Protein AF-S6GKX0-F1 (afdb_monomer_lite)

Structure (mmCIF, N/CA/C/O backbone):
data_AF-S6GKX0-F1
#
_entry.id   AF-S6GKX0-F1
#
loop_
_atom_site.group_PDB
_atom_site.id
_atom_site.type_symbol
_atom_site.label_atom_id
_atom_site.label_alt_id
_atom_site.label_comp_id
_atom_site.label_asym_id
_atom_site.label_entity_id
_atom_site.label_seq_id
_atom_site.pdbx_PDB_ins_code
_atom_site.Cartn_x
_atom_site.Cartn_y
_atom_site.Cartn_z
_atom_site.occupancy
_atom_site.B_iso_or_equiv
_atom_site.auth_seq_id
_atom_site.auth_comp_id
_atom_site.auth_asym_id
_atom_site.auth_atom_id
_atom_site.pdbx_PDB_model_num
ATOM 1 N N . MET A 1 1 ? 4.866 -15.092 -22.107 1.00 34.59 1 MET A N 1
ATOM 2 C CA . MET A 1 1 ? 4.422 -14.490 -20.835 1.00 34.59 1 MET A CA 1
ATOM 3 C C . MET A 1 1 ? 5.666 -14.000 -20.126 1.00 34.59 1 MET A C 1
ATOM 5 O O . MET A 1 1 ? 6.443 -14.827 -19.669 1.00 34.59 1 MET A O 1
ATOM 9 N N . SER A 1 2 ? 5.938 -12.699 -20.169 1.00 40.69 2 SER A N 1
ATOM 10 C CA . SER A 1 2 ? 7.129 -12.104 -19.561 1.00 40.69 2 SER A CA 1
ATOM 11 C C . SER A 1 2 ? 7.085 -12.364 -18.059 1.00 40.69 2 SER A C 1
ATOM 13 O O . SER A 1 2 ? 6.278 -11.770 -17.353 1.00 40.69 2 SER A O 1
ATOM 15 N N . THR A 1 3 ? 7.911 -13.283 -17.566 1.00 48.28 3 THR A N 1
ATOM 16 C CA . THR A 1 3 ? 8.128 -13.491 -16.134 1.00 48.28 3 THR A CA 1
ATOM 17 C C . THR A 1 3 ? 8.933 -12.305 -15.615 1.00 48.28 3 THR A C 1
ATOM 19 O O . THR A 1 3 ? 10.137 -12.408 -15.386 1.00 48.28 3 THR A O 1
ATOM 22 N N . GLN A 1 4 ? 8.303 -11.134 -15.518 1.00 59.56 4 GLN A N 1
ATOM 23 C CA . GLN A 1 4 ? 8.866 -10.027 -14.762 1.00 59.56 4 GLN A CA 1
ATOM 24 C C . GLN A 1 4 ? 8.882 -10.482 -13.307 1.00 59.56 4 GLN A C 1
ATOM 26 O O . GLN A 1 4 ? 7.863 -10.469 -12.621 1.00 59.56 4 GLN A O 1
ATOM 31 N N . SER A 1 5 ? 10.038 -10.974 -12.867 1.00 72.75 5 SER A N 1
ATOM 32 C CA . SER A 1 5 ? 10.291 -11.259 -11.463 1.00 72.75 5 SER A CA 1
ATOM 33 C C . SER A 1 5 ? 10.208 -9.937 -10.716 1.00 72.75 5 SER A C 1
ATOM 35 O O . SER A 1 5 ? 11.170 -9.170 -10.677 1.00 72.75 5 SER A O 1
ATOM 37 N N . TYR A 1 6 ? 9.028 -9.643 -10.173 1.00 81.56 6 TYR A N 1
ATOM 38 C CA . TYR A 1 6 ? 8.851 -8.527 -9.264 1.00 81.56 6 TYR A CA 1
ATOM 39 C C . TYR A 1 6 ? 9.826 -8.659 -8.093 1.00 81.56 6 TYR A C 1
ATOM 41 O O . TYR A 1 6 ? 10.239 -9.764 -7.727 1.00 81.56 6 TYR A O 1
ATOM 49 N N . ASN A 1 7 ? 10.196 -7.528 -7.496 1.00 88.75 7 ASN A N 1
ATOM 50 C CA . ASN A 1 7 ? 11.111 -7.537 -6.367 1.00 88.75 7 ASN A CA 1
ATOM 51 C C . ASN A 1 7 ? 10.559 -8.457 -5.254 1.00 88.75 7 ASN A C 1
ATOM 53 O O . ASN A 1 7 ? 9.389 -8.312 -4.887 1.00 88.75 7 ASN A O 1
ATOM 57 N N . PRO A 1 8 ? 11.363 -9.374 -4.685 1.00 89.19 8 PRO A N 1
ATOM 58 C CA . PRO A 1 8 ? 10.899 -10.279 -3.635 1.00 89.19 8 PRO A CA 1
ATOM 59 C C . PRO A 1 8 ? 10.232 -9.553 -2.462 1.00 89.19 8 PRO A C 1
ATOM 61 O O . PRO A 1 8 ? 9.201 -10.008 -1.975 1.00 89.19 8 PRO A O 1
ATOM 64 N N . LYS A 1 9 ? 10.749 -8.377 -2.076 1.00 88.88 9 LYS A N 1
ATOM 65 C CA . LYS A 1 9 ? 10.185 -7.549 -1.000 1.00 88.88 9 LYS A CA 1
ATOM 66 C C . LYS A 1 9 ? 8.811 -6.987 -1.343 1.00 88.88 9 LYS A C 1
ATOM 68 O O . LYS A 1 9 ? 7.983 -6.845 -0.450 1.00 88.88 9 LYS A O 1
ATOM 73 N N . PHE A 1 10 ? 8.575 -6.674 -2.616 1.00 90.44 10 PHE A N 1
ATOM 74 C CA . PHE A 1 10 ? 7.263 -6.253 -3.098 1.00 90.44 10 PHE A CA 1
ATOM 75 C C . PHE A 1 10 ? 6.281 -7.424 -3.085 1.00 90.44 10 PHE A C 1
ATOM 77 O O . PHE A 1 10 ? 5.173 -7.292 -2.577 1.00 90.44 10 PHE A O 1
ATOM 84 N N . VAL A 1 11 ? 6.695 -8.588 -3.594 1.00 89.75 11 VAL A N 1
ATOM 85 C CA . VAL A 1 11 ? 5.854 -9.796 -3.624 1.00 89.75 11 VAL A CA 1
ATOM 86 C C . VAL A 1 11 ? 5.450 -10.215 -2.212 1.00 89.75 11 VAL A C 1
ATOM 88 O O . VAL A 1 11 ? 4.300 -10.582 -1.979 1.00 89.75 11 VAL A O 1
ATOM 91 N N . GLU A 1 12 ? 6.383 -10.158 -1.267 1.00 91.06 12 GLU A N 1
ATOM 92 C CA . GLU A 1 12 ? 6.139 -10.475 0.137 1.00 91.06 12 GLU A CA 1
ATOM 93 C C . GLU A 1 12 ? 5.167 -9.483 0.784 1.00 91.06 12 GLU A C 1
ATOM 95 O O . GLU A 1 12 ? 4.154 -9.906 1.342 1.00 91.06 12 GLU A O 1
ATOM 100 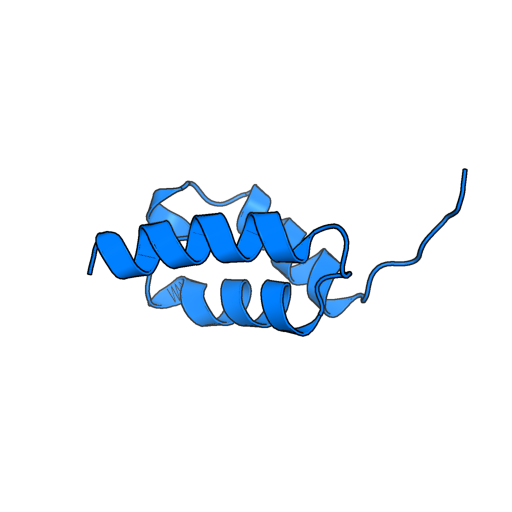N N . ALA A 1 13 ? 5.401 -8.177 0.618 1.00 91.00 13 ALA A N 1
ATOM 101 C CA . ALA A 1 13 ? 4.496 -7.149 1.120 1.00 91.00 13 AL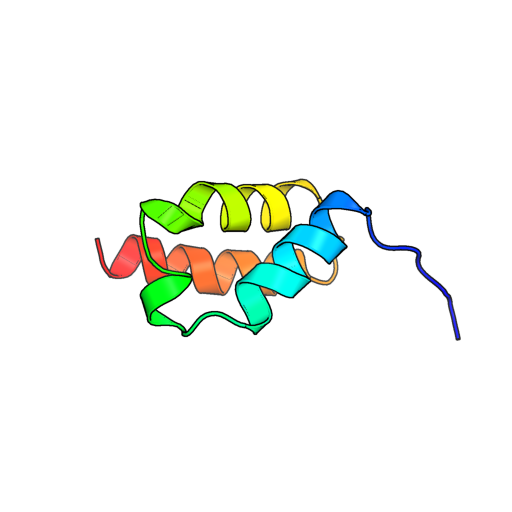A A CA 1
ATOM 102 C C . ALA A 1 13 ? 3.085 -7.300 0.527 1.00 91.00 13 ALA A C 1
ATOM 104 O O . ALA A 1 13 ? 2.101 -7.322 1.260 1.00 91.00 13 ALA A O 1
ATOM 105 N N . MET A 1 14 ? 2.967 -7.523 -0.785 1.00 88.56 14 MET A N 1
ATOM 106 C CA . MET A 1 14 ? 1.679 -7.741 -1.449 1.00 88.56 14 MET A CA 1
ATOM 107 C C . MET A 1 14 ? 0.972 -9.015 -0.980 1.00 88.56 14 MET A C 1
ATOM 109 O O . MET A 1 14 ? -0.250 -9.009 -0.845 1.00 88.56 14 MET A O 1
ATOM 113 N N . LYS A 1 15 ? 1.693 -10.105 -0.689 1.00 90.25 15 LYS A N 1
ATOM 114 C CA . LYS A 1 15 ? 1.098 -11.323 -0.104 1.00 90.25 15 LYS A CA 1
ATOM 115 C C . LYS A 1 15 ? 0.480 -11.077 1.269 1.00 90.25 15 LYS A C 1
ATOM 117 O O . LYS A 1 15 ? -0.466 -11.774 1.627 1.00 90.25 15 LYS A O 1
ATOM 122 N N . ILE A 1 16 ? 1.033 -10.142 2.035 1.00 90.19 16 ILE A N 1
ATOM 123 C CA . ILE A 1 16 ? 0.497 -9.762 3.340 1.00 90.19 16 ILE A CA 1
ATOM 124 C C . ILE A 1 16 ? -0.691 -8.815 3.145 1.00 90.19 16 ILE A C 1
ATOM 126 O O . ILE A 1 16 ? -1.790 -9.120 3.597 1.00 90.19 16 ILE A O 1
ATOM 130 N N . LEU A 1 17 ? -0.513 -7.748 2.360 1.00 85.88 17 LEU A N 1
ATOM 131 C CA . LEU A 1 17 ? -1.555 -6.755 2.082 1.00 85.88 17 LEU A CA 1
ATOM 132 C C . LEU A 1 17 ? -2.807 -7.384 1.456 1.00 85.88 17 LEU A C 1
ATOM 134 O O . LEU A 1 17 ? -3.918 -7.057 1.847 1.00 85.88 17 LEU A O 1
ATOM 138 N N . THR A 1 18 ? -2.667 -8.329 0.524 1.00 86.06 18 THR A N 1
ATOM 139 C CA . THR A 1 18 ? -3.821 -9.005 -0.111 1.00 86.06 18 THR A CA 1
ATOM 140 C C . THR A 1 18 ? -4.650 -9.852 0.851 1.00 86.06 18 THR A C 1
ATOM 142 O O . THR A 1 18 ? -5.816 -10.108 0.561 1.00 86.06 18 THR A O 1
ATOM 145 N N . LYS A 1 19 ? -4.080 -10.269 1.986 1.00 88.94 19 LYS A N 1
ATOM 146 C CA . LYS A 1 19 ? -4.801 -10.988 3.046 1.00 88.94 19 LYS A CA 1
ATOM 147 C C . LYS A 1 19 ? -5.478 -10.054 4.048 1.00 88.94 19 LYS A C 1
ATOM 149 O O . LYS A 1 19 ? -6.318 -10.523 4.805 1.00 88.94 19 LYS A O 1
ATOM 154 N N . MET A 1 20 ? -5.113 -8.774 4.039 1.00 86.12 20 MET A N 1
ATOM 155 C CA . MET A 1 20 ? -5.659 -7.739 4.913 1.00 86.12 20 MET A CA 1
ATOM 156 C C . MET A 1 20 ? -6.897 -7.087 4.292 1.00 86.12 20 MET A C 1
ATOM 158 O O . MET A 1 20 ? -6.990 -6.945 3.062 1.00 86.12 20 MET A O 1
ATOM 162 N N . SER A 1 21 ? -7.827 -6.660 5.142 1.00 86.88 21 SER A N 1
ATOM 163 C CA . SER A 1 21 ? -8.963 -5.814 4.768 1.00 86.88 21 SER A CA 1
ATOM 164 C C . SER A 1 21 ? -8.503 -4.403 4.363 1.00 86.88 21 SER A C 1
ATOM 166 O O . SER A 1 21 ? -7.345 -4.033 4.562 1.00 86.88 21 SER A O 1
ATOM 168 N N . GLU A 1 22 ? -9.382 -3.605 3.746 1.00 81.00 22 GLU A N 1
ATOM 169 C CA . GLU A 1 22 ? -9.042 -2.217 3.387 1.00 81.00 22 GLU A CA 1
ATOM 170 C C . GLU A 1 22 ? -8.683 -1.401 4.639 1.00 81.00 22 GLU A C 1
ATOM 172 O O . GLU A 1 22 ? -7.655 -0.738 4.633 1.00 81.00 22 GLU A O 1
ATOM 177 N N . GLU A 1 23 ? -9.428 -1.552 5.736 1.00 82.75 23 GLU A N 1
ATOM 178 C CA . GLU A 1 23 ? -9.136 -0.901 7.023 1.00 82.75 23 GLU A CA 1
ATOM 179 C C . GLU A 1 23 ? -7.788 -1.340 7.611 1.00 82.75 23 GLU A C 1
ATOM 181 O O . GLU A 1 23 ? -7.011 -0.511 8.070 1.00 82.75 23 GLU A O 1
ATOM 186 N N . GLU A 1 24 ? -7.463 -2.633 7.545 1.00 86.00 24 GLU A N 1
ATOM 187 C CA . GLU A 1 24 ? -6.183 -3.144 8.044 1.00 86.00 24 GLU A CA 1
ATOM 188 C C . GLU A 1 24 ? -5.001 -2.648 7.208 1.00 86.00 24 GLU A C 1
ATOM 190 O O . GLU A 1 24 ? -3.951 -2.336 7.760 1.00 86.00 24 GLU A O 1
ATOM 195 N N . ARG A 1 25 ? -5.137 -2.558 5.878 1.00 82.19 25 ARG A N 1
ATOM 196 C CA . ARG A 1 25 ? -4.085 -1.978 5.020 1.00 82.19 25 ARG A CA 1
ATOM 197 C C . ARG A 1 25 ? -3.909 -0.487 5.273 1.00 82.19 25 ARG A C 1
ATOM 199 O O . ARG A 1 25 ? -2.810 0.029 5.090 1.00 82.19 25 ARG A O 1
ATOM 206 N N . LEU A 1 26 ? -4.998 0.178 5.641 1.00 79.50 26 LEU A N 1
ATOM 207 C CA . LEU A 1 26 ? -5.075 1.591 5.964 1.00 79.50 26 LEU A CA 1
ATOM 208 C C . LEU A 1 26 ? -4.908 1.819 7.479 1.00 79.50 26 LEU A C 1
ATOM 210 O O . LEU A 1 26 ? -5.595 2.662 8.045 1.00 79.50 26 LEU A O 1
ATOM 214 N N . SER A 1 27 ? -3.997 1.090 8.135 1.00 84.44 27 SER A N 1
ATOM 215 C CA . SER A 1 27 ? -3.652 1.286 9.549 1.00 84.44 27 SER A CA 1
ATOM 216 C C . SER A 1 27 ? -2.187 1.696 9.729 1.00 84.44 27 SER A C 1
ATOM 218 O O . SER A 1 27 ? -1.317 1.304 8.945 1.00 84.44 27 SER A O 1
ATOM 220 N N . GLU A 1 28 ? -1.885 2.443 10.797 1.00 83.50 28 GLU A N 1
ATOM 221 C CA . GLU A 1 28 ? -0.499 2.800 11.143 1.00 83.50 28 GLU A CA 1
ATOM 222 C C . GLU A 1 28 ? 0.385 1.566 11.357 1.00 83.50 28 GLU A C 1
ATOM 224 O O . GLU A 1 28 ? 1.549 1.561 10.953 1.00 83.50 28 GLU A O 1
AT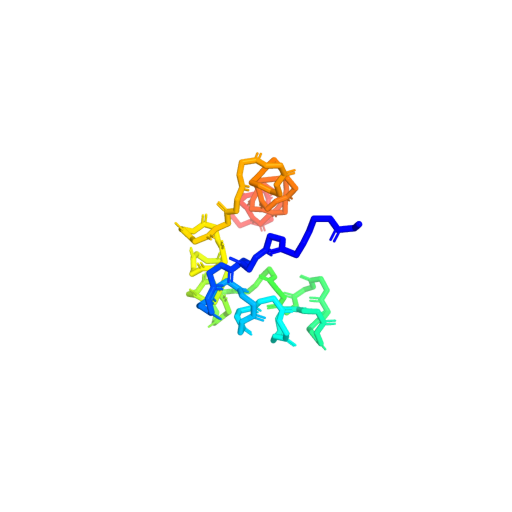OM 229 N N . GLU A 1 29 ? -0.176 0.497 11.926 1.00 85.88 29 GLU A N 1
ATOM 230 C CA . GLU A 1 29 ? 0.543 -0.751 12.202 1.00 85.88 29 GLU A CA 1
ATOM 231 C C . GLU A 1 29 ? 1.036 -1.434 10.917 1.00 85.88 29 GLU A C 1
ATOM 233 O O . GLU A 1 29 ? 2.134 -1.992 10.886 1.00 85.88 29 GLU A O 1
ATOM 238 N N . ASN A 1 30 ? 0.264 -1.341 9.828 1.00 87.50 30 ASN A N 1
ATOM 239 C CA . ASN A 1 30 ? 0.595 -1.956 8.540 1.00 87.50 30 ASN A CA 1
ATOM 240 C C . ASN A 1 30 ? 1.197 -0.974 7.527 1.00 87.50 30 ASN A C 1
ATOM 242 O O . ASN A 1 30 ? 1.620 -1.386 6.440 1.00 87.50 30 ASN A O 1
ATOM 246 N N . LYS A 1 31 ? 1.325 0.307 7.892 1.00 85.31 31 LYS A N 1
ATOM 247 C CA . LYS A 1 31 ? 1.941 1.352 7.065 1.00 85.31 31 LYS A CA 1
ATOM 248 C C . LYS A 1 31 ? 3.337 0.963 6.588 1.00 85.31 31 LYS A C 1
ATOM 250 O O . LYS A 1 31 ? 3.660 1.168 5.422 1.00 85.31 31 LYS A O 1
ATOM 255 N N . ALA A 1 32 ? 4.140 0.326 7.441 1.00 89.06 32 ALA A N 1
ATOM 256 C CA . ALA A 1 32 ? 5.483 -0.132 7.079 1.00 89.06 32 ALA A CA 1
ATOM 257 C C . ALA A 1 32 ? 5.473 -1.169 5.936 1.00 89.06 32 ALA A C 1
ATOM 259 O O . ALA A 1 32 ? 6.315 -1.120 5.037 1.00 89.06 32 ALA A O 1
ATOM 260 N N . ILE A 1 33 ? 4.493 -2.078 5.926 1.00 89.44 33 ILE A N 1
ATOM 261 C CA . ILE A 1 33 ? 4.317 -3.086 4.868 1.00 89.44 33 ILE A CA 1
ATOM 262 C C . ILE A 1 33 ? 3.867 -2.402 3.575 1.00 89.44 33 ILE A C 1
ATOM 264 O O . ILE A 1 33 ? 4.343 -2.735 2.487 1.00 89.44 33 ILE A O 1
ATOM 268 N N . PHE A 1 34 ? 2.986 -1.410 3.692 1.00 88.44 34 PHE A N 1
ATOM 269 C CA . PHE A 1 34 ? 2.516 -0.624 2.559 1.00 88.44 34 PHE A CA 1
ATOM 270 C C . PHE A 1 34 ? 3.637 0.213 1.924 1.00 88.44 34 PHE A C 1
ATOM 272 O O . PHE A 1 34 ? 3.809 0.210 0.704 1.00 88.44 34 PHE A O 1
ATOM 279 N N . GLU A 1 35 ? 4.465 0.866 2.738 1.00 88.38 35 GLU A N 1
ATOM 280 C CA . GLU A 1 35 ? 5.649 1.596 2.283 1.00 88.38 35 GLU A CA 1
ATOM 281 C C . GLU A 1 35 ? 6.677 0.662 1.643 1.00 88.38 35 GLU A C 1
ATOM 283 O O . GLU A 1 35 ? 7.250 0.993 0.604 1.00 88.38 35 GLU A O 1
ATOM 288 N N . GLN A 1 36 ? 6.873 -0.537 2.196 1.00 91.00 36 GLN A N 1
ATOM 289 C CA . GLN A 1 36 ? 7.699 -1.561 1.566 1.00 91.00 36 GLN A CA 1
ATOM 290 C C . GLN A 1 36 ? 7.146 -1.950 0.189 1.00 91.00 36 GLN A C 1
ATOM 292 O O . GLN A 1 36 ? 7.911 -1.997 -0.776 1.00 91.00 36 GLN A O 1
ATOM 297 N N . ALA A 1 37 ? 5.837 -2.172 0.055 1.00 90.56 37 ALA A N 1
ATOM 298 C CA . ALA A 1 37 ? 5.2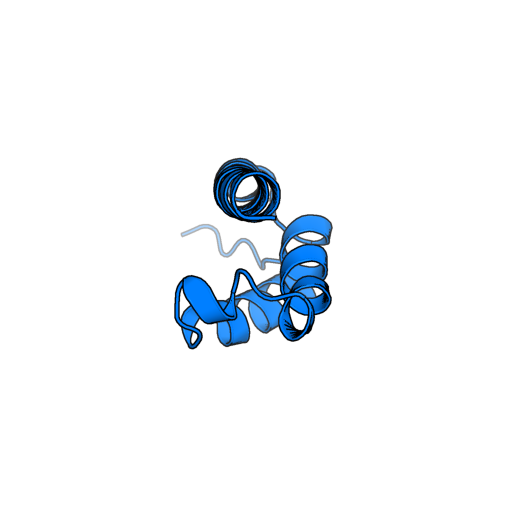29 -2.421 -1.247 1.00 90.56 37 ALA A CA 1
ATOM 299 C C . ALA A 1 37 ? 5.482 -1.246 -2.205 1.00 90.56 37 ALA A C 1
ATOM 301 O O . ALA A 1 37 ? 5.948 -1.473 -3.313 1.00 90.56 37 ALA A O 1
ATOM 302 N N . MET A 1 38 ? 5.280 0.004 -1.781 1.00 89.25 38 MET A N 1
ATOM 303 C CA . MET A 1 38 ? 5.518 1.183 -2.625 1.00 89.25 38 MET A CA 1
ATOM 304 C C . MET A 1 38 ? 6.974 1.326 -3.076 1.00 89.25 38 MET A C 1
ATOM 306 O O . MET A 1 38 ? 7.226 1.567 -4.255 1.00 89.25 38 MET A O 1
ATOM 310 N N . ASN A 1 39 ? 7.929 1.146 -2.165 1.00 91.12 39 ASN A N 1
ATOM 311 C CA . ASN A 1 39 ? 9.355 1.336 -2.437 1.00 91.12 39 ASN A CA 1
ATOM 312 C C . ASN A 1 39 ? 9.905 0.338 -3.459 1.00 91.12 39 ASN A C 1
ATOM 314 O O . ASN A 1 39 ? 10.839 0.648 -4.196 1.00 91.12 39 ASN A O 1
ATOM 318 N N . TYR A 1 40 ? 9.340 -0.869 -3.492 1.00 90.88 40 TYR A N 1
ATOM 319 C CA . TYR A 1 40 ? 9.777 -1.942 -4.381 1.00 90.88 40 TYR A CA 1
ATOM 320 C C . TYR A 1 40 ? 8.775 -2.232 -5.506 1.00 90.88 40 TYR A C 1
ATOM 322 O O . TYR A 1 40 ? 8.991 -3.165 -6.286 1.00 90.88 40 TYR A O 1
ATOM 330 N N . ALA A 1 41 ? 7.694 -1.451 -5.597 1.00 89.56 41 ALA A N 1
ATOM 331 C CA . ALA A 1 41 ? 6.675 -1.623 -6.615 1.00 89.56 41 ALA A CA 1
ATOM 332 C C . ALA A 1 41 ? 7.205 -1.234 -7.998 1.00 89.56 41 ALA A C 1
ATOM 334 O O . ALA A 1 41 ? 7.862 -0.199 -8.162 1.00 89.56 41 ALA A O 1
ATOM 335 N N . PRO A 1 42 ? 6.877 -2.032 -9.020 1.00 88.50 42 PRO A N 1
ATOM 336 C CA . PRO A 1 42 ? 7.181 -1.692 -10.398 1.00 88.50 42 PRO A CA 1
ATOM 337 C C . PRO A 1 42 ? 6.303 -0.517 -10.873 1.00 88.50 42 PRO A C 1
ATOM 339 O O . PRO A 1 42 ? 5.244 -0.230 -10.303 1.00 88.50 42 PRO A O 1
ATOM 342 N N . LEU A 1 43 ? 6.764 0.193 -11.907 1.00 87.81 43 LEU A N 1
ATOM 343 C CA . LEU A 1 43 ? 6.161 1.450 -12.382 1.00 87.81 43 LEU A CA 1
ATOM 344 C C . LEU A 1 43 ? 4.689 1.311 -12.807 1.00 87.81 43 LEU A C 1
ATOM 346 O O . LEU A 1 43 ? 3.926 2.264 -12.703 1.00 87.81 43 LEU A O 1
ATOM 350 N N . ASP A 1 44 ? 4.286 0.128 -13.258 1.00 86.81 44 ASP A N 1
ATOM 351 C CA . ASP A 1 44 ? 2.917 -0.234 -13.633 1.00 86.81 44 ASP A CA 1
ATOM 352 C C . ASP A 1 44 ? 1.973 -0.391 -12.426 1.00 86.81 44 ASP A C 1
ATOM 354 O O . ASP A 1 44 ? 0.765 -0.193 -12.564 1.00 86.81 44 ASP A O 1
ATOM 358 N N . ILE A 1 45 ? 2.503 -0.695 -11.235 1.00 85.69 45 ILE A N 1
ATOM 359 C CA . ILE A 1 45 ? 1.712 -0.924 -10.013 1.00 85.69 45 ILE A CA 1
ATOM 360 C C . ILE A 1 45 ? 1.740 0.284 -9.064 1.00 85.69 45 ILE A C 1
ATOM 362 O O . ILE A 1 45 ? 0.767 0.517 -8.343 1.00 85.69 45 ILE A O 1
ATOM 366 N N . GLN A 1 46 ? 2.801 1.099 -9.084 1.00 85.00 46 GLN A N 1
ATOM 367 C CA . GLN A 1 46 ? 2.917 2.293 -8.231 1.00 85.00 46 GLN A CA 1
ATOM 368 C C . GLN A 1 46 ? 1.673 3.206 -8.229 1.00 85.00 46 GLN A C 1
ATOM 370 O O . GLN A 1 46 ? 1.264 3.607 -7.136 1.00 85.00 46 GLN A O 1
ATOM 375 N N . PRO A 1 47 ? 1.002 3.496 -9.367 1.00 88.62 47 PRO A N 1
ATOM 376 C CA . PRO A 1 47 ? -0.203 4.329 -9.364 1.00 88.62 47 PRO A CA 1
ATOM 377 C C . PRO A 1 47 ? -1.330 3.776 -8.480 1.00 88.62 47 PRO A C 1
ATOM 379 O O . PRO A 1 47 ? -2.033 4.542 -7.822 1.00 88.62 47 PRO A O 1
ATOM 382 N N . GLN A 1 48 ? -1.483 2.449 -8.422 1.00 85.69 48 GLN A N 1
ATOM 383 C CA . GLN A 1 48 ? -2.515 1.792 -7.616 1.00 85.69 48 GLN A CA 1
ATOM 384 C C . GLN A 1 48 ? -2.211 1.916 -6.122 1.00 85.69 48 GLN A C 1
ATOM 386 O O . GLN A 1 48 ? -3.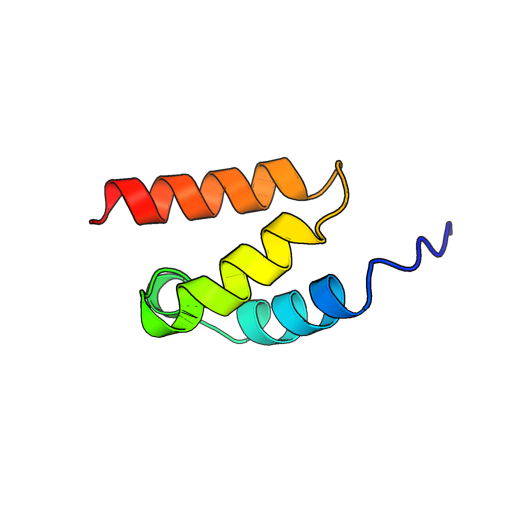100 2.217 -5.328 1.00 85.69 48 GLN A O 1
ATOM 391 N N . LEU A 1 49 ? -0.943 1.741 -5.738 1.00 85.12 49 LEU A N 1
ATOM 392 C CA . LEU A 1 49 ? -0.526 1.889 -4.346 1.00 85.12 49 LEU A CA 1
ATOM 393 C C . LEU A 1 49 ? -0.637 3.341 -3.873 1.00 85.12 49 LEU A C 1
ATOM 395 O O . LEU A 1 49 ? -1.094 3.587 -2.761 1.00 85.12 49 LEU A O 1
ATOM 399 N N . ILE A 1 50 ? -0.294 4.308 -4.727 1.00 88.00 50 ILE A N 1
ATOM 400 C CA . ILE A 1 50 ? -0.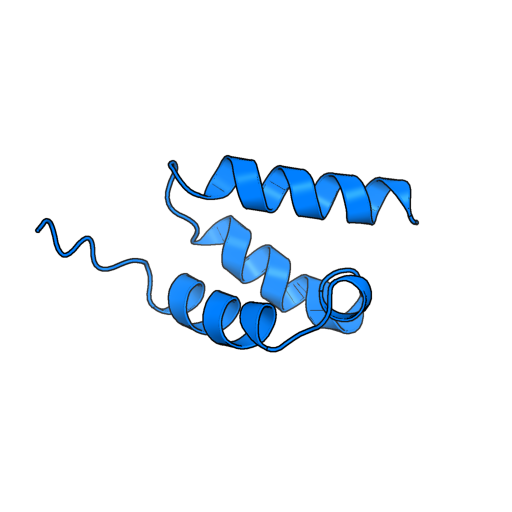463 5.735 -4.423 1.00 88.00 50 ILE A CA 1
ATOM 401 C C . ILE A 1 50 ? -1.939 6.071 -4.190 1.00 88.00 50 ILE A C 1
ATOM 403 O O . ILE A 1 50 ? -2.243 6.832 -3.277 1.00 88.00 50 ILE A O 1
ATOM 407 N N . ALA A 1 51 ? -2.861 5.507 -4.975 1.00 87.88 51 ALA A N 1
ATOM 408 C CA . ALA A 1 51 ? -4.291 5.736 -4.780 1.00 87.88 51 ALA A CA 1
ATOM 409 C C . ALA A 1 51 ? -4.780 5.229 -3.412 1.00 87.88 51 ALA A C 1
ATOM 411 O O . ALA A 1 51 ? -5.543 5.918 -2.741 1.00 87.88 51 ALA A O 1
ATOM 412 N N . ILE A 1 52 ? -4.308 4.060 -2.975 1.00 82.88 52 ILE A N 1
ATOM 413 C CA . ILE A 1 52 ? -4.622 3.515 -1.646 1.00 82.88 52 ILE A CA 1
ATOM 414 C C . ILE A 1 52 ? -3.997 4.387 -0.546 1.00 82.88 52 ILE A C 1
ATOM 416 O O . ILE A 1 52 ? -4.677 4.718 0.418 1.00 82.88 52 ILE A O 1
ATOM 420 N N . ARG A 1 53 ? -2.743 4.835 -0.707 1.00 83.06 53 ARG A N 1
ATOM 421 C CA . ARG A 1 53 ? -2.101 5.753 0.247 1.00 83.06 53 ARG A CA 1
ATOM 422 C C . ARG A 1 53 ? -2.824 7.095 0.350 1.00 83.06 53 ARG A C 1
ATOM 424 O O . ARG A 1 53 ? -2.976 7.606 1.444 1.00 83.06 53 ARG A O 1
ATOM 431 N N . LYS A 1 54 ? -3.302 7.658 -0.759 1.00 85.88 54 LYS A N 1
ATOM 432 C CA . LYS A 1 54 ? -4.102 8.889 -0.703 1.00 85.88 54 LYS A CA 1
ATOM 433 C C . LYS A 1 54 ? -5.375 8.700 0.112 1.00 85.88 54 LYS A C 1
ATOM 435 O O . LYS A 1 54 ? -5.680 9.546 0.931 1.00 85.88 54 LYS A O 1
ATOM 440 N N . LYS A 1 55 ? -6.066 7.567 -0.053 1.00 82.56 55 LYS A N 1
ATOM 441 C CA . LYS A 1 55 ? -7.223 7.245 0.792 1.00 82.56 55 LYS A CA 1
ATOM 442 C C . LYS A 1 55 ? -6.851 7.151 2.273 1.00 82.56 55 LYS A C 1
ATOM 444 O O . LYS A 1 55 ? -7.639 7.582 3.100 1.00 82.56 55 LYS A O 1
ATOM 449 N N . TYR A 1 56 ? -5.681 6.588 2.595 1.00 81.50 56 TYR A N 1
ATOM 450 C CA . TYR A 1 56 ? -5.158 6.561 3.966 1.00 81.50 56 TYR A CA 1
ATOM 451 C C . TYR A 1 56 ? -4.975 7.975 4.520 1.00 81.50 56 TYR A C 1
ATOM 453 O O . TYR A 1 56 ? -5.483 8.282 5.591 1.00 81.50 56 TYR A O 1
ATOM 461 N N . ASP A 1 57 ? -4.277 8.823 3.762 1.00 79.88 57 ASP A N 1
ATOM 462 C CA . ASP A 1 57 ? -3.990 10.207 4.142 1.00 79.88 57 ASP A CA 1
ATOM 463 C C . ASP A 1 57 ? -5.277 11.061 4.221 1.00 79.88 57 ASP A C 1
ATOM 465 O O . ASP A 1 57 ? -5.314 12.029 4.964 1.00 79.88 57 ASP A O 1
ATOM 469 N N . ASP A 1 58 ? -6.342 10.715 3.487 1.00 81.81 58 ASP A N 1
ATOM 470 C CA . ASP A 1 58 ? -7.647 11.396 3.571 1.00 81.81 58 ASP A CA 1
ATOM 471 C C . ASP A 1 58 ? -8.482 10.955 4.797 1.00 81.81 58 ASP A C 1
ATOM 473 O O . ASP A 1 58 ? -9.422 11.649 5.191 1.00 81.81 58 ASP A O 1
ATOM 477 N N . LEU A 1 59 ? -8.183 9.788 5.382 1.00 74.25 59 LEU A N 1
ATOM 478 C CA . LEU A 1 59 ? -8.876 9.219 6.548 1.00 74.25 59 LEU A CA 1
ATOM 479 C C . LEU A 1 59 ? -8.274 9.668 7.894 1.00 74.25 59 LEU A C 1
ATOM 481 O O . LEU A 1 59 ? -8.947 9.528 8.919 1.00 74.25 59 LEU A O 1
ATOM 485 N N . HIS A 1 60 ? -7.043 10.192 7.894 1.00 65.38 60 HIS A N 1
ATOM 486 C CA . HIS A 1 60 ? -6.267 10.585 9.078 1.00 65.38 60 HIS A CA 1
ATOM 487 C C . HIS A 1 60 ? -5.824 12.048 9.031 1.00 65.38 60 HIS A C 1
ATOM 489 O O . HIS A 1 60 ? -6.004 12.734 10.063 1.00 65.38 60 HIS A O 1
#

Radius of gyration: 11.61 Å; chains: 1; bounding box: 20×26×33 Å

Sequence (60 aa):
MSTQSYNPKFVEAMKILTKMSEEERLSEENKAIFEQAMNYAPLDIQPQLIAIRKKYDDLH

Secondary structure (DSSP, 8-state):
-------HHHHHHHHHHTTS-HHHHTSHHHHHHHHHHHHH--TTTHHHHHHHHHHHHHH-

Foldseek 3Di:
DPPPPQDPQLVVLCVVVVVDDLVRCLDPVSVVSLVSNLVRPDPVCNVVSVVSVVVSVVVD

pLDDT: mean 83.19, std 11.29, range [34.59, 91.12]